Protein AF-A0A846BQR9-F1 (afdb_monomer_lite)

Foldseek 3Di:
DVVVLLVPDPDPVLVVVLVVVVVVDPDPVVSVVVSVVSVVVD

Structure (mmCIF, N/CA/C/O backbone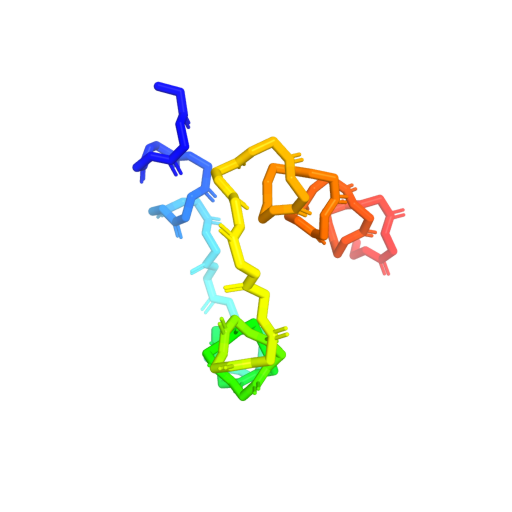):
data_AF-A0A846BQR9-F1
#
_entry.id   AF-A0A846BQR9-F1
#
loop_
_atom_site.group_PDB
_atom_site.id
_atom_site.type_symbol
_atom_site.label_atom_id
_atom_site.label_alt_id
_atom_site.label_comp_id
_atom_site.label_asym_id
_atom_site.label_entity_id
_atom_site.label_seq_id
_atom_site.pdbx_PDB_ins_code
_atom_site.Cartn_x
_atom_site.Cartn_y
_atom_site.Cartn_z
_atom_site.occupancy
_atom_site.B_iso_or_equiv
_atom_site.auth_seq_id
_atom_site.auth_comp_id
_atom_site.auth_asym_id
_atom_site.auth_atom_id
_atom_site.pdbx_PDB_model_num
ATOM 1 N N . GLU A 1 1 ? 10.630 6.173 6.416 1.00 76.75 1 GLU A N 1
ATOM 2 C CA . GLU A 1 1 ? 9.874 7.032 5.478 1.00 76.75 1 GLU A CA 1
ATOM 3 C C . GLU A 1 1 ? 8.612 6.369 4.925 1.00 76.75 1 GLU A C 1
ATOM 5 O O . GLU A 1 1 ? 7.539 6.682 5.414 1.00 76.75 1 GLU A O 1
ATOM 10 N N . VAL A 1 2 ? 8.679 5.419 3.980 1.00 84.94 2 VAL A N 1
ATOM 11 C CA . VAL A 1 2 ? 7.446 4.842 3.382 1.00 84.94 2 VAL A CA 1
ATOM 12 C C . VAL A 1 2 ? 6.633 4.008 4.366 1.00 84.94 2 VAL A C 1
ATOM 14 O O . VAL A 1 2 ? 5.422 4.171 4.450 1.00 84.94 2 VAL A O 1
ATOM 17 N N . THR A 1 3 ? 7.290 3.151 5.148 1.00 86.00 3 THR A N 1
ATOM 18 C CA . THR A 1 3 ? 6.624 2.367 6.197 1.00 86.00 3 THR A CA 1
ATOM 19 C C . THR A 1 3 ? 5.928 3.267 7.215 1.00 86.00 3 THR A C 1
ATOM 21 O O . THR A 1 3 ? 4.812 2.982 7.628 1.00 86.00 3 THR A O 1
ATOM 24 N N . GLU A 1 4 ? 6.564 4.376 7.591 1.00 86.88 4 GLU A N 1
ATOM 25 C CA . GLU A 1 4 ? 5.981 5.345 8.521 1.00 86.88 4 GLU A CA 1
ATOM 26 C C . GLU A 1 4 ? 4.774 6.040 7.899 1.00 86.88 4 GLU A C 1
ATOM 28 O O . GLU A 1 4 ? 3.727 6.091 8.528 1.00 86.88 4 GLU A O 1
ATOM 33 N N . ALA A 1 5 ? 4.880 6.492 6.648 1.00 86.44 5 ALA A N 1
ATOM 34 C CA . ALA A 1 5 ? 3.779 7.135 5.943 1.00 86.44 5 ALA A CA 1
ATOM 35 C C . ALA A 1 5 ? 2.574 6.198 5.754 1.00 86.44 5 ALA A C 1
ATOM 37 O O . ALA A 1 5 ? 1.442 6.643 5.900 1.00 86.44 5 ALA A O 1
ATOM 38 N N . VAL A 1 6 ? 2.805 4.902 5.506 1.00 88.38 6 VAL A N 1
ATOM 39 C CA . VAL A 1 6 ? 1.744 3.880 5.468 1.00 88.38 6 VAL A CA 1
ATOM 40 C C . VAL A 1 6 ? 1.117 3.672 6.849 1.00 88.38 6 VAL A C 1
ATOM 42 O O . VAL A 1 6 ? -0.100 3.560 6.949 1.00 88.38 6 VAL A O 1
ATOM 45 N N . ASN A 1 7 ? 1.920 3.655 7.916 1.00 89.69 7 ASN A N 1
ATOM 46 C CA . ASN A 1 7 ? 1.429 3.473 9.286 1.00 89.69 7 ASN A CA 1
ATOM 47 C C . ASN A 1 7 ? 0.613 4.665 9.812 1.00 89.69 7 ASN A C 1
ATOM 49 O O . ASN A 1 7 ? -0.116 4.501 10.783 1.00 89.69 7 ASN A O 1
ATOM 53 N N . GLN A 1 8 ? 0.732 5.844 9.197 1.00 90.00 8 GLN A N 1
ATOM 54 C CA . GLN A 1 8 ? -0.092 7.018 9.514 1.00 90.00 8 GLN A CA 1
ATOM 55 C C . GLN A 1 8 ? -1.463 6.995 8.813 1.00 90.00 8 GLN A C 1
ATOM 57 O O . GLN A 1 8 ? -2.276 7.886 9.032 1.00 90.00 8 GLN A O 1
ATOM 62 N N . ILE A 1 9 ? -1.734 6.010 7.950 1.00 89.31 9 ILE A N 1
ATOM 63 C CA . ILE A 1 9 ? -3.017 5.910 7.248 1.00 89.31 9 ILE A CA 1
ATOM 64 C C . ILE A 1 9 ? -4.024 5.206 8.153 1.00 89.31 9 ILE A C 1
ATOM 66 O O . ILE A 1 9 ? -3.976 3.990 8.330 1.00 89.31 9 ILE A O 1
ATOM 70 N N . GLU A 1 10 ? -4.957 5.979 8.699 1.00 89.38 10 GLU A N 1
ATOM 71 C CA . GLU A 1 10 ? -6.006 5.469 9.589 1.00 89.38 10 GLU A CA 1
ATOM 72 C C . GLU A 1 10 ? -7.242 4.967 8.818 1.00 89.38 10 GLU A C 1
ATOM 74 O O . GLU A 1 10 ? -7.962 4.085 9.292 1.00 89.38 10 GLU A O 1
ATOM 79 N N . ASP A 1 11 ? -7.475 5.472 7.601 1.00 90.00 11 ASP A N 1
ATOM 80 C CA . ASP A 1 11 ? -8.602 5.047 6.769 1.00 90.00 11 ASP A CA 1
ATOM 81 C C . ASP A 1 11 ? -8.299 3.740 6.015 1.00 90.00 11 ASP A C 1
ATOM 83 O O . ASP A 1 11 ? -7.494 3.661 5.079 1.00 90.00 11 ASP A O 1
ATOM 87 N N . VAL A 1 12 ? -9.034 2.691 6.385 1.00 90.50 12 VAL A N 1
ATOM 88 C CA . VAL A 1 12 ? -9.010 1.376 5.730 1.00 90.50 12 VAL A CA 1
ATOM 89 C C . VAL A 1 12 ? -9.343 1.454 4.233 1.00 90.50 12 VAL A C 1
ATOM 91 O O . VAL A 1 12 ? -8.859 0.628 3.452 1.00 90.50 12 VAL A O 1
ATOM 94 N N . SER A 1 13 ? -10.163 2.412 3.804 1.00 90.38 13 SER A N 1
ATOM 95 C CA . SER A 1 13 ? -10.519 2.622 2.396 1.00 90.38 13 SER A CA 1
ATOM 96 C C . SER A 1 13 ? -9.304 3.060 1.581 1.00 90.38 13 SER A C 1
ATOM 98 O O . SER A 1 13 ? -9.042 2.475 0.524 1.00 90.38 13 SER A O 1
ATOM 100 N N . VAL A 1 14 ? -8.511 3.989 2.125 1.00 90.38 14 VAL A N 1
ATOM 101 C CA . VAL A 1 14 ? -7.256 4.472 1.532 1.00 90.38 14 VAL A CA 1
ATOM 102 C C . VAL A 1 14 ? -6.234 3.338 1.459 1.00 90.38 14 VAL A C 1
ATOM 104 O O . VAL A 1 14 ? -5.660 3.091 0.398 1.00 90.38 14 VAL A O 1
ATOM 107 N N . LEU A 1 15 ? -6.082 2.548 2.529 1.00 90.19 15 LEU A N 1
ATOM 108 C CA . LEU A 1 15 ? -5.210 1.364 2.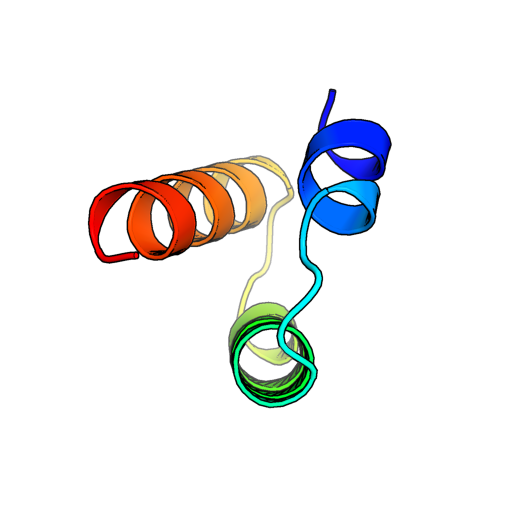521 1.00 90.19 15 LEU A CA 1
ATOM 109 C C . LEU A 1 15 ? -5.599 0.362 1.421 1.00 90.19 15 LEU A C 1
ATOM 111 O O . LEU A 1 15 ? -4.736 -0.155 0.707 1.00 90.19 15 LEU A O 1
ATOM 115 N N . LYS A 1 16 ? -6.900 0.109 1.229 1.00 92.44 16 LYS A N 1
ATOM 116 C CA . LYS A 1 16 ? -7.396 -0.765 0.152 1.00 92.44 16 LYS A CA 1
ATOM 117 C C . LYS A 1 16 ? -7.141 -0.181 -1.237 1.00 92.44 16 LYS A C 1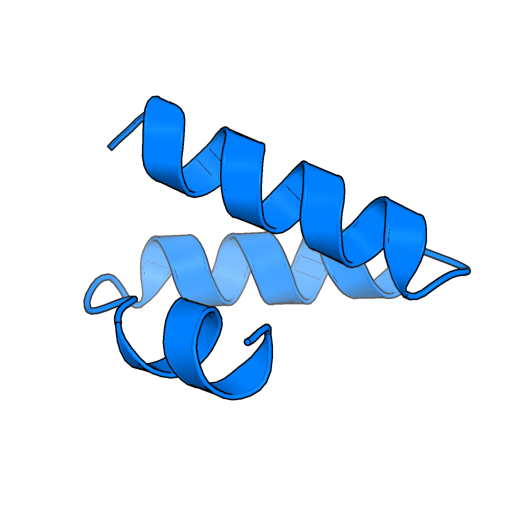
ATOM 119 O O . LYS A 1 16 ? -6.851 -0.941 -2.161 1.00 92.44 16 LYS A O 1
ATOM 124 N N . GLN A 1 17 ? -7.270 1.133 -1.413 1.00 91.06 17 GLN A N 1
ATOM 125 C CA . GLN A 1 17 ? -6.973 1.797 -2.684 1.00 91.06 17 GLN A CA 1
ATOM 126 C C . GLN A 1 17 ? -5.488 1.700 -3.025 1.00 91.06 17 GLN A C 1
ATOM 128 O O . GLN A 1 17 ? -5.160 1.205 -4.106 1.00 91.06 17 GLN A O 1
ATOM 133 N N . LEU A 1 18 ? -4.615 2.053 -2.080 1.00 91.44 18 LEU A N 1
ATOM 134 C CA . LEU A 1 18 ? -3.166 1.953 -2.239 1.00 91.44 18 LEU A CA 1
ATOM 135 C C . LEU A 1 18 ? -2.736 0.521 -2.551 1.00 91.44 18 LEU A C 1
ATOM 137 O O . LEU A 1 18 ? -1.955 0.315 -3.474 1.00 91.44 18 LEU A O 1
ATOM 141 N N . HIS A 1 19 ? -3.286 -0.477 -1.851 1.00 90.88 19 HIS A N 1
ATOM 142 C CA . HIS A 1 19 ? -2.977 -1.881 -2.121 1.00 90.88 19 HIS A CA 1
ATOM 143 C C . HIS A 1 19 ? -3.317 -2.282 -3.563 1.00 90.88 19 HIS A C 1
ATOM 145 O O . HIS A 1 19 ? -2.494 -2.891 -4.241 1.00 90.88 19 HIS A O 1
ATOM 151 N N . ARG A 1 20 ? -4.499 -1.900 -4.069 1.00 92.56 20 ARG A N 1
ATOM 152 C CA . ARG A 1 20 ? -4.892 -2.193 -5.459 1.00 92.56 20 ARG A CA 1
ATOM 153 C C . ARG A 1 20 ? -3.998 -1.491 -6.477 1.00 92.56 20 ARG A C 1
ATOM 155 O O . ARG A 1 20 ? -3.628 -2.099 -7.475 1.00 92.56 20 ARG A O 1
ATOM 162 N N . GLN A 1 21 ? -3.666 -0.226 -6.235 1.00 90.06 21 GLN A N 1
ATOM 163 C CA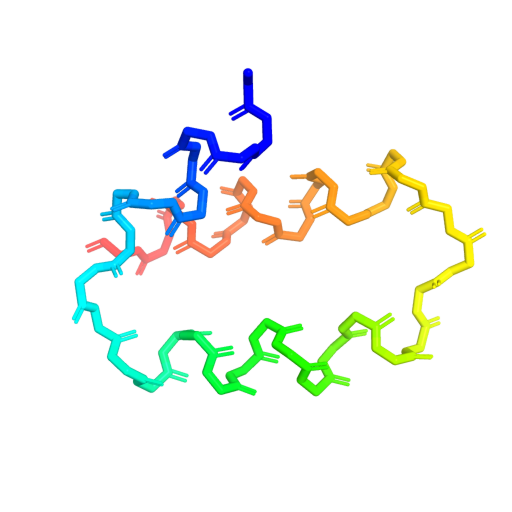 . GLN A 1 21 ? -2.828 0.561 -7.138 1.00 90.06 21 GLN A CA 1
ATOM 164 C C . GLN A 1 21 ? -1.377 0.063 -7.140 1.00 90.06 21 GLN A C 1
ATOM 166 O O . GLN A 1 21 ? -0.766 -0.013 -8.201 1.00 90.06 21 GLN A O 1
ATOM 171 N N . ALA A 1 22 ? -0.855 -0.366 -5.988 1.00 90.12 22 ALA A N 1
ATOM 172 C CA . ALA A 1 22 ? 0.505 -0.878 -5.842 1.00 90.12 22 ALA A CA 1
ATOM 173 C C . ALA A 1 22 ? 0.777 -2.144 -6.666 1.00 90.12 22 ALA A C 1
ATOM 175 O O . ALA A 1 22 ? 1.906 -2.337 -7.105 1.00 90.12 22 ALA A O 1
ATOM 176 N N . ILE A 1 23 ? -0.240 -2.973 -6.935 1.00 89.69 23 ILE A N 1
ATOM 177 C CA . ILE A 1 23 ? -0.106 -4.177 -7.780 1.00 89.69 23 ILE A CA 1
ATOM 178 C C . ILE A 1 23 ? 0.365 -3.819 -9.199 1.00 89.69 23 ILE A C 1
ATOM 180 O O . ILE A 1 23 ? 1.080 -4.597 -9.825 1.00 89.69 23 ILE A O 1
ATOM 184 N N . ALA A 1 24 ? -0.021 -2.647 -9.708 1.00 87.94 24 ALA A N 1
ATOM 185 C CA . ALA A 1 24 ? 0.348 -2.181 -11.043 1.00 87.94 24 ALA A CA 1
ATOM 186 C C . ALA A 1 24 ? 1.679 -1.405 -11.074 1.00 87.94 24 ALA A C 1
ATOM 188 O O . ALA A 1 24 ? 2.158 -1.048 -12.151 1.00 87.94 24 ALA A O 1
ATOM 189 N N . ILE A 1 25 ? 2.283 -1.127 -9.915 1.00 89.69 25 ILE A N 1
ATOM 190 C CA . ILE A 1 25 ? 3.480 -0.296 -9.807 1.00 89.69 25 ILE A CA 1
ATOM 191 C C . ILE A 1 25 ? 4.736 -1.169 -9.834 1.00 89.69 25 ILE A C 1
ATOM 193 O O . ILE A 1 25 ? 4.884 -2.108 -9.061 1.00 89.69 25 ILE A O 1
ATOM 197 N N . SER A 1 26 ? 5.683 -0.815 -10.705 1.00 88.38 26 SER A N 1
ATOM 198 C CA . SER A 1 26 ? 6.922 -1.585 -10.910 1.00 88.38 26 SER A CA 1
ATOM 199 C C . SER A 1 26 ? 8.135 -1.038 -10.144 1.00 88.38 26 SER A C 1
ATOM 201 O O . SER A 1 26 ? 9.242 -1.550 -10.296 1.00 88.38 26 SER A O 1
ATOM 203 N N . SER A 1 27 ? 7.969 0.030 -9.3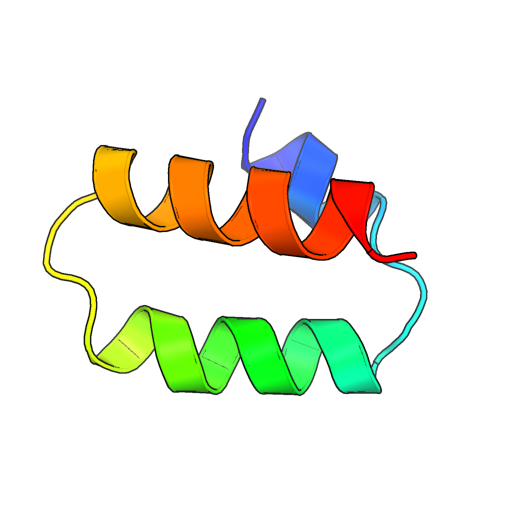55 1.00 92.31 27 SER A N 1
ATOM 204 C CA . SER A 1 27 ? 9.079 0.693 -8.664 1.00 92.31 27 SER A CA 1
ATOM 205 C C . SER A 1 27 ? 8.655 1.365 -7.363 1.00 92.31 27 SER A C 1
ATOM 207 O O . SER A 1 27 ? 7.581 1.953 -7.253 1.00 92.31 27 SER A O 1
ATOM 209 N N . MET A 1 28 ? 9.566 1.363 -6.392 1.00 89.25 28 MET A N 1
ATOM 210 C CA . MET A 1 28 ? 9.374 2.023 -5.103 1.00 89.25 28 MET A CA 1
ATOM 211 C C . MET A 1 28 ? 9.164 3.542 -5.232 1.00 89.25 28 MET A C 1
ATOM 213 O O . MET A 1 28 ? 8.403 4.126 -4.466 1.00 89.25 28 MET A O 1
ATOM 217 N N . VAL A 1 29 ? 9.797 4.185 -6.218 1.00 91.25 29 VAL A N 1
ATOM 218 C CA . VAL A 1 29 ? 9.673 5.639 -6.452 1.00 91.25 29 VAL A CA 1
ATOM 219 C C . VAL A 1 29 ? 8.256 6.013 -6.896 1.00 91.25 29 VAL A C 1
ATOM 221 O O . VAL A 1 29 ? 7.709 7.033 -6.486 1.00 91.25 29 VAL A O 1
ATOM 224 N N . GLU A 1 30 ? 7.640 5.173 -7.721 1.00 90.06 30 GLU A N 1
ATOM 225 C CA . GLU A 1 30 ? 6.262 5.358 -8.181 1.00 90.06 30 GLU A CA 1
ATOM 226 C C . GLU A 1 30 ? 5.265 5.140 -7.036 1.00 90.06 30 GLU A C 1
ATOM 228 O O . GLU A 1 30 ? 4.318 5.909 -6.881 1.00 90.06 30 GLU A O 1
ATOM 233 N N . PHE A 1 31 ? 5.530 4.157 -6.170 1.00 91.56 31 PHE A N 1
ATOM 234 C CA . PHE A 1 31 ? 4.721 3.924 -4.976 1.00 91.56 31 PHE A CA 1
ATOM 235 C C . PHE A 1 31 ? 4.781 5.107 -4.000 1.00 91.56 31 PHE A C 1
ATOM 237 O O . PHE A 1 31 ? 3.753 5.515 -3.467 1.00 91.56 31 PHE A O 1
ATOM 244 N N . GLN A 1 32 ? 5.955 5.720 -3.817 1.00 90.88 32 GLN A N 1
ATOM 245 C CA . GLN A 1 32 ? 6.103 6.932 -3.004 1.00 90.88 32 GLN A CA 1
ATOM 246 C C . GLN A 1 32 ? 5.258 8.095 -3.534 1.00 90.88 32 GLN A C 1
ATOM 248 O O . GLN A 1 32 ? 4.555 8.734 -2.755 1.00 90.88 32 GLN A O 1
ATOM 253 N N . LYS A 1 33 ? 5.260 8.335 -4.853 1.00 89.62 33 LYS A N 1
ATOM 254 C CA . LYS A 1 33 ? 4.419 9.376 -5.469 1.00 89.62 33 LYS A CA 1
ATOM 255 C C . LYS A 1 33 ? 2.931 9.123 -5.242 1.00 89.62 33 LYS A C 1
ATOM 257 O O . LYS A 1 33 ? 2.200 10.056 -4.923 1.00 89.62 33 LYS A O 1
ATOM 262 N N . LEU A 1 34 ? 2.497 7.873 -5.391 1.00 89.31 34 LEU A N 1
ATOM 263 C CA . LEU A 1 34 ? 1.115 7.464 -5.149 1.00 89.31 34 LEU A CA 1
ATOM 264 C C . LEU A 1 34 ? 0.695 7.716 -3.689 1.00 89.31 34 LEU A C 1
ATOM 266 O O . LEU A 1 34 ? -0.410 8.198 -3.434 1.00 89.31 34 LEU A O 1
ATOM 270 N N . LEU A 1 35 ? 1.591 7.425 -2.740 1.00 89.00 35 LEU A N 1
ATOM 271 C CA . LEU A 1 35 ? 1.372 7.684 -1.318 1.00 89.00 35 LEU A CA 1
ATOM 272 C C . LEU A 1 35 ? 1.231 9.182 -1.030 1.00 89.00 35 LEU A C 1
ATOM 274 O O . LE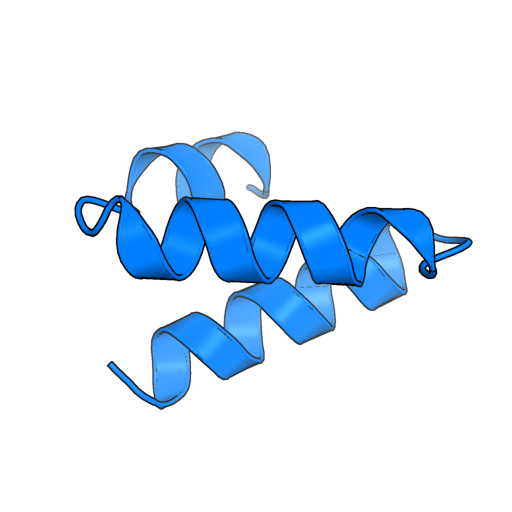U A 1 35 ? 0.280 9.587 -0.369 1.00 89.00 35 LEU A O 1
ATOM 278 N N . SER A 1 36 ? 2.135 10.006 -1.570 1.00 86.69 36 SER A N 1
ATOM 279 C CA . SER A 1 36 ? 2.088 11.463 -1.401 1.00 86.69 36 SER A CA 1
ATOM 280 C C . SER A 1 36 ? 0.841 12.095 -2.024 1.00 86.69 36 SER A C 1
ATOM 282 O O . SER A 1 36 ? 0.319 13.058 -1.476 1.00 86.69 36 SER A O 1
ATOM 284 N N . GLN A 1 37 ? 0.340 11.558 -3.143 1.00 85.06 37 GLN A N 1
ATOM 285 C CA . GLN A 1 37 ? -0.911 12.024 -3.755 1.00 85.06 37 GLN A CA 1
ATOM 286 C C . GLN A 1 37 ? -2.125 11.727 -2.872 1.00 85.06 37 GLN A C 1
ATOM 288 O O . GLN A 1 37 ? -2.940 12.612 -2.653 1.00 85.06 37 GLN A O 1
ATOM 293 N N . ASN A 1 38 ? -2.224 10.518 -2.310 1.00 79.88 38 ASN A N 1
ATOM 294 C CA . ASN A 1 38 ? -3.344 10.167 -1.428 1.00 79.88 38 ASN A CA 1
ATOM 295 C C . ASN A 1 38 ? -3.345 10.980 -0.123 1.00 79.88 38 ASN A C 1
ATOM 297 O O . ASN A 1 38 ? -4.410 11.297 0.394 1.00 79.88 38 ASN A O 1
ATOM 301 N N . GLN A 1 39 ? -2.166 11.338 0.395 1.00 74.69 39 GLN A N 1
ATOM 302 C CA . GLN A 1 39 ? -2.044 12.188 1.584 1.00 74.69 39 GLN A CA 1
ATOM 303 C C . GLN A 1 39 ? -2.368 13.667 1.327 1.00 74.69 39 GLN A C 1
ATOM 305 O O . GLN A 1 39 ? -2.684 14.374 2.273 1.00 74.69 39 GLN A O 1
ATOM 310 N N . ALA A 1 40 ? -2.267 14.150 0.085 1.00 65.88 40 ALA A N 1
ATOM 311 C CA . ALA A 1 40 ? -2.596 15.535 -0.261 1.00 65.88 40 ALA A CA 1
ATOM 312 C C . ALA A 1 40 ? -4.099 15.756 -0.528 1.00 65.88 40 ALA A C 1
ATOM 314 O O . ALA A 1 40 ? -4.558 16.895 -0.499 1.00 65.88 40 ALA A O 1
ATOM 315 N N . ASP A 1 41 ? -4.838 14.677 -0.801 1.00 58.62 41 ASP A N 1
ATOM 316 C CA . ASP A 1 41 ? -6.280 14.670 -1.095 1.00 58.62 41 ASP A CA 1
ATOM 317 C C . ASP A 1 41 ? -7.153 14.292 0.128 1.00 58.62 41 ASP A C 1
ATOM 319 O O . ASP A 1 41 ? -8.377 14.247 0.012 1.00 58.62 41 ASP A O 1
ATOM 323 N N . SER A 1 42 ? -6.536 14.011 1.287 1.00 53.59 42 SER A N 1
ATOM 324 C CA . SER A 1 42 ? -7.208 13.719 2.572 1.00 53.59 42 SER A CA 1
ATOM 325 C C . SER A 1 42 ? -7.127 14.907 3.526 1.00 53.59 42 SER A C 1
ATOM 327 O O . SER A 1 42 ? -8.120 15.141 4.250 1.00 53.59 42 SER A O 1
#

Sequence (42 aa):
EVTEAVNQIEDVSVLKQLHRQAIAISSMVEFQKLLSQNQADS

Secondary structure (DSSP, 8-state):
-HHHHHHT---HHHHHHHHHHHTT--SHHHHHHHHHHHHH--

pLDDT: mean 86.46, std 8.47, range [53.59, 92.56]

Radius of gyration: 9.53 Å; chains: 1; bounding box: 20×20×21 Å